Protein AF-A0ABD5DW19-F1 (afdb_monomer_lite)

Structure (mmCIF, N/CA/C/O backbone):
data_AF-A0ABD5DW19-F1
#
_entry.id   AF-A0ABD5DW19-F1
#
loop_
_atom_site.group_PDB
_atom_site.id
_atom_site.type_symbol
_atom_site.label_atom_id
_atom_site.label_alt_id
_atom_site.label_comp_id
_atom_site.label_asym_id
_atom_site.label_entity_id
_atom_site.label_seq_id
_atom_site.pdbx_PDB_ins_code
_atom_site.Cartn_x
_atom_site.Cartn_y
_atom_site.Cartn_z
_atom_site.occupancy
_atom_site.B_iso_or_equiv
_atom_site.auth_seq_id
_atom_site.auth_comp_id
_atom_site.auth_asym_id
_atom_site.auth_atom_id
_atom_site.pdbx_PDB_model_num
ATOM 1 N N . CYS A 1 1 ? 13.310 -5.396 -9.325 1.00 77.25 1 CYS A N 1
ATOM 2 C CA . CYS A 1 1 ? 13.381 -4.664 -10.601 1.00 77.25 1 CYS A CA 1
ATOM 3 C C . CYS A 1 1 ? 14.390 -5.355 -11.491 1.00 77.25 1 CYS A C 1
ATOM 5 O O . CYS A 1 1 ? 15.310 -5.985 -10.970 1.00 77.25 1 CYS A O 1
ATOM 7 N N . TRP A 1 2 ? 14.217 -5.243 -12.798 1.00 86.06 2 TRP A N 1
ATOM 8 C CA . TRP A 1 2 ? 15.167 -5.747 -13.780 1.00 86.06 2 TRP A CA 1
ATOM 9 C C . TRP A 1 2 ? 15.192 -4.822 -14.996 1.00 86.06 2 TRP A C 1
ATOM 11 O O . TRP A 1 2 ? 14.394 -3.890 -15.103 1.00 86.06 2 TRP A O 1
ATOM 21 N N . ILE A 1 3 ? 16.166 -5.058 -15.866 1.00 80.81 3 ILE A N 1
ATOM 22 C CA . ILE A 1 3 ? 16.292 -4.385 -17.154 1.00 80.81 3 ILE A CA 1
ATOM 23 C C . ILE A 1 3 ? 15.843 -5.396 -18.201 1.00 80.81 3 ILE A C 1
ATOM 25 O O . ILE A 1 3 ? 16.387 -6.498 -18.255 1.00 80.81 3 ILE A O 1
ATOM 29 N N . ASP A 1 4 ? 14.820 -5.044 -18.973 1.00 83.88 4 ASP A N 1
ATOM 30 C CA . ASP A 1 4 ? 14.347 -5.850 -20.093 1.00 83.88 4 ASP A CA 1
ATOM 31 C C . ASP A 1 4 ? 15.061 -5.427 -21.388 1.00 83.88 4 ASP A C 1
ATOM 33 O O . ASP A 1 4 ? 14.942 -4.282 -21.838 1.00 83.88 4 ASP A O 1
ATOM 37 N N . ASP A 1 5 ? 15.807 -6.356 -21.987 1.00 81.44 5 ASP A N 1
ATOM 38 C CA . ASP A 1 5 ? 16.573 -6.145 -23.222 1.00 81.44 5 ASP A CA 1
ATOM 39 C C . ASP A 1 5 ? 15.682 -6.003 -24.470 1.00 81.44 5 ASP A C 1
ATOM 41 O O . ASP A 1 5 ? 16.133 -5.505 -25.501 1.00 81.44 5 ASP A O 1
ATOM 45 N N . SER A 1 6 ? 14.414 -6.423 -24.399 1.00 83.00 6 SER A N 1
ATOM 46 C CA . SER A 1 6 ? 13.440 -6.223 -25.478 1.00 83.00 6 SER A CA 1
ATOM 47 C C . SER A 1 6 ? 12.915 -4.787 -25.533 1.00 83.00 6 SER A C 1
ATOM 49 O O . SER A 1 6 ? 12.555 -4.302 -26.606 1.00 83.00 6 SER A O 1
ATOM 51 N N . VAL A 1 7 ? 12.909 -4.095 -24.389 1.00 81.19 7 VAL A N 1
ATOM 52 C CA . VAL A 1 7 ? 12.466 -2.698 -24.252 1.00 81.19 7 VAL A CA 1
ATOM 53 C C . VAL A 1 7 ? 13.650 -1.729 -24.331 1.00 81.19 7 VAL A C 1
ATOM 55 O O . VAL A 1 7 ? 13.499 -0.597 -24.790 1.00 81.19 7 VAL A O 1
ATOM 58 N N . ASN A 1 8 ? 14.838 -2.174 -23.919 1.00 85.75 8 ASN A N 1
ATOM 59 C CA . ASN A 1 8 ? 16.076 -1.395 -23.931 1.00 85.75 8 ASN A CA 1
ATOM 60 C C . ASN A 1 8 ? 16.988 -1.798 -25.098 1.00 85.75 8 ASN A C 1
ATOM 62 O O . ASN A 1 8 ? 18.117 -2.257 -24.911 1.00 85.75 8 ASN A O 1
ATOM 66 N N . ASP A 1 9 ? 16.492 -1.621 -26.321 1.00 87.31 9 ASP A N 1
ATOM 67 C CA . ASP A 1 9 ? 17.271 -1.872 -27.528 1.00 87.31 9 ASP A CA 1
ATOM 68 C C . ASP A 1 9 ? 18.399 -0.836 -27.747 1.00 87.31 9 ASP A C 1
ATOM 70 O O . ASP A 1 9 ? 18.532 0.195 -27.079 1.00 87.31 9 ASP A O 1
ATOM 74 N N . LYS A 1 10 ? 19.267 -1.102 -28.726 1.00 86.88 10 LYS A N 1
ATOM 75 C CA . LYS A 1 10 ? 20.451 -0.268 -28.980 1.00 86.88 10 LYS A CA 1
ATOM 76 C C . LYS A 1 10 ? 20.098 1.176 -29.350 1.00 86.88 10 LYS A C 1
ATOM 78 O O . LYS A 1 10 ? 20.887 2.081 -29.069 1.00 86.88 10 LYS A O 1
ATOM 83 N N . ASP A 1 11 ? 18.964 1.391 -30.005 1.00 87.12 11 ASP A N 1
ATOM 84 C CA . ASP A 1 11 ? 18.567 2.706 -30.498 1.00 87.12 11 ASP A CA 1
ATOM 85 C C . ASP A 1 11 ? 17.924 3.553 -29.389 1.00 87.12 11 ASP A C 1
ATOM 87 O O . ASP A 1 11 ? 18.236 4.742 -29.276 1.00 87.12 11 ASP A O 1
ATOM 91 N N . THR A 1 12 ? 17.135 2.948 -28.494 1.00 84.88 12 THR A N 1
ATOM 92 C CA . THR A 1 12 ? 16.605 3.611 -27.287 1.00 84.88 12 THR 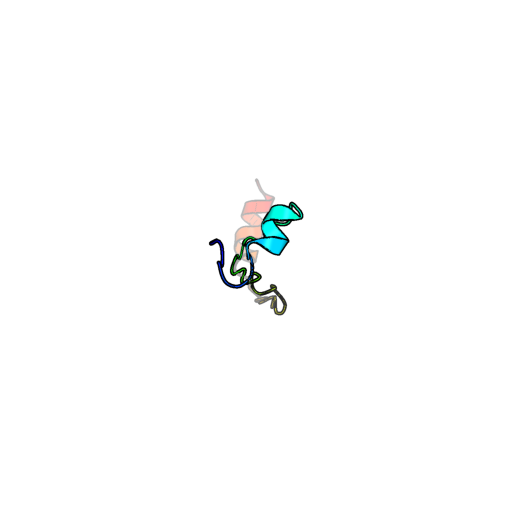A CA 1
ATOM 93 C C . THR A 1 12 ? 17.710 4.002 -26.306 1.00 84.88 12 THR A C 1
ATOM 95 O O . THR A 1 12 ? 17.737 5.147 -25.842 1.00 84.88 12 THR A O 1
ATOM 98 N N . LEU A 1 13 ? 18.684 3.115 -26.077 1.00 84.31 13 LEU A N 1
ATOM 99 C CA . LEU A 1 13 ? 19.835 3.397 -25.215 1.00 84.31 13 LEU A CA 1
ATOM 100 C C . LEU A 1 13 ? 20.724 4.513 -25.780 1.00 84.31 13 LEU A C 1
ATOM 102 O O . LEU A 1 13 ? 21.155 5.401 -25.044 1.00 84.31 13 LEU A O 1
ATOM 106 N N . LYS A 1 14 ? 20.964 4.529 -27.098 1.00 86.00 14 LYS A N 1
ATOM 107 C CA . LYS A 1 14 ? 21.697 5.624 -27.764 1.00 86.00 14 LYS A CA 1
ATOM 108 C C . LYS A 1 14 ? 20.974 6.963 -27.676 1.00 86.00 14 LYS A C 1
ATOM 110 O O . LYS A 1 14 ? 21.628 8.000 -27.616 1.00 86.00 14 LYS A O 1
ATOM 115 N N . ALA A 1 15 ? 19.645 6.943 -27.664 1.00 88.00 15 ALA A N 1
ATOM 116 C CA . ALA A 1 15 ? 18.826 8.128 -27.452 1.00 88.00 15 ALA A CA 1
ATOM 117 C C . ALA A 1 15 ? 18.779 8.573 -25.974 1.00 88.00 15 ALA A C 1
ATOM 119 O O . ALA A 1 15 ? 18.078 9.533 -25.654 1.00 88.00 15 ALA A O 1
ATOM 120 N N . GLY A 1 16 ? 19.509 7.894 -25.079 1.00 86.75 16 GLY A N 1
ATOM 121 C CA . GLY A 1 16 ? 19.605 8.234 -23.661 1.00 86.75 16 GLY A CA 1
ATOM 122 C C . GLY A 1 16 ? 18.371 7.852 -22.843 1.00 86.75 16 GLY A C 1
ATOM 123 O O . GLY A 1 16 ? 18.145 8.437 -21.787 1.00 86.75 16 GLY A O 1
ATOM 124 N N . LYS A 1 17 ? 17.552 6.909 -23.322 1.00 82.38 17 LYS A N 1
ATOM 125 C CA . LYS A 1 17 ? 16.362 6.421 -22.613 1.00 82.38 17 LYS A CA 1
ATOM 126 C C . LYS A 1 17 ? 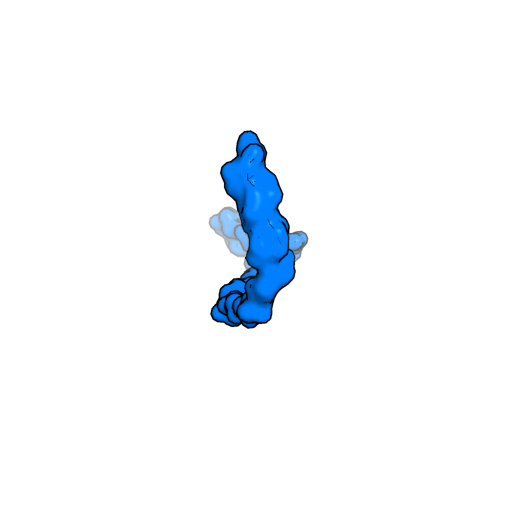16.650 5.042 -22.031 1.00 82.38 17 LYS A C 1
ATOM 128 O O . LYS A 1 17 ? 17.159 4.179 -22.736 1.00 82.38 17 LYS A O 1
ATOM 133 N N . LEU A 1 18 ? 16.317 4.853 -20.757 1.00 86.50 18 LEU A N 1
ATOM 134 C CA . LEU A 1 18 ? 16.458 3.589 -20.039 1.00 86.50 18 LEU A CA 1
ATOM 135 C C . LEU A 1 18 ? 15.165 3.314 -19.276 1.00 86.50 18 LEU A C 1
ATOM 137 O O . LEU A 1 18 ? 14.695 4.167 -18.521 1.00 86.50 18 LEU A O 1
ATOM 141 N N . TRP A 1 19 ? 14.626 2.118 -19.464 1.00 85.75 19 TRP A N 1
ATOM 142 C CA . TRP A 1 19 ? 13.440 1.622 -18.783 1.00 85.75 19 TRP A CA 1
ATOM 143 C C . TRP A 1 19 ? 13.853 0.589 -17.739 1.00 85.75 19 TRP A C 1
ATOM 145 O O . TRP A 1 19 ? 14.668 -0.292 -18.016 1.00 85.75 19 TRP A O 1
ATOM 155 N N . ILE A 1 20 ? 13.310 0.725 -16.531 1.00 88.81 20 ILE A N 1
ATOM 156 C CA . ILE A 1 20 ? 13.526 -0.212 -15.429 1.00 88.81 20 ILE A CA 1
ATOM 157 C C . ILE A 1 20 ? 12.168 -0.767 -15.044 1.00 88.81 20 ILE A C 1
ATOM 159 O O . ILE A 1 20 ? 11.305 -0.028 -14.564 1.00 88.81 20 ILE A O 1
ATOM 163 N N . ASP A 1 21 ? 12.013 -2.070 -15.218 1.00 87.12 21 ASP A N 1
ATOM 164 C CA . ASP A 1 21 ? 10.779 -2.761 -14.907 1.00 87.12 21 ASP A CA 1
ATOM 165 C C . ASP A 1 21 ? 10.730 -3.107 -13.421 1.00 87.12 21 ASP A C 1
ATOM 167 O O . ASP A 1 21 ? 11.699 -3.581 -12.804 1.00 87.12 21 ASP A O 1
ATOM 171 N N . TYR A 1 22 ? 9.584 -2.818 -12.815 1.00 82.62 22 TYR A N 1
ATOM 172 C CA . TYR A 1 22 ? 9.325 -3.078 -11.411 1.00 82.62 22 TYR A CA 1
ATOM 173 C C . TYR A 1 22 ? 7.865 -3.468 -11.217 1.00 82.62 22 TYR A C 1
ATOM 175 O O . TYR A 1 22 ? 6.967 -2.636 -11.343 1.00 82.62 22 TYR A O 1
ATOM 183 N N . ASP A 1 23 ? 7.647 -4.728 -10.854 1.00 83.12 23 ASP A N 1
ATOM 184 C CA . ASP A 1 23 ? 6.334 -5.191 -10.432 1.00 83.12 23 ASP A CA 1
ATOM 185 C C . ASP A 1 23 ? 5.947 -4.518 -9.115 1.00 83.12 23 ASP A C 1
ATOM 187 O O . ASP A 1 23 ? 6.585 -4.706 -8.076 1.00 83.12 23 ASP A O 1
ATOM 191 N N . TYR A 1 24 ? 4.875 -3.733 -9.166 1.00 78.31 24 TYR A N 1
ATOM 192 C CA . TYR A 1 24 ? 4.276 -3.090 -8.008 1.00 78.31 24 TYR 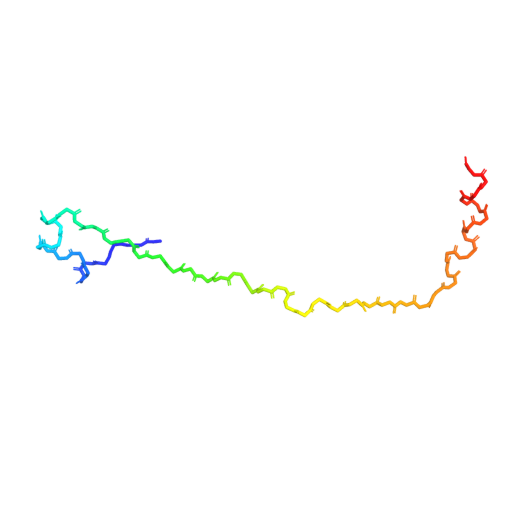A CA 1
ATOM 193 C C . TYR A 1 24 ? 2.841 -3.578 -7.834 1.00 78.31 24 TYR A C 1
ATOM 195 O O . TYR A 1 24 ? 1.975 -3.324 -8.671 1.00 78.31 24 TYR A O 1
ATOM 203 N N . THR A 1 25 ? 2.573 -4.245 -6.715 1.00 76.00 25 THR A N 1
ATOM 204 C CA . THR A 1 25 ? 1.210 -4.538 -6.272 1.00 76.00 25 THR A CA 1
ATOM 205 C C . THR A 1 25 ? 0.783 -3.462 -5.274 1.00 76.00 25 THR A C 1
ATOM 207 O O . THR A 1 25 ? 1.357 -3.414 -4.178 1.00 76.00 25 THR A O 1
ATOM 210 N N . PRO A 1 26 ? -0.193 -2.594 -5.603 1.00 78.88 26 PRO A N 1
ATOM 211 C CA . PRO A 1 26 ? -0.703 -1.633 -4.637 1.00 78.88 26 PRO A CA 1
ATOM 212 C C . PRO A 1 26 ? -1.272 -2.373 -3.427 1.00 78.88 26 PRO A C 1
ATOM 214 O O . PRO A 1 26 ? -1.921 -3.413 -3.563 1.00 78.88 26 PRO A O 1
ATOM 217 N N . VAL A 1 27 ? -1.011 -1.844 -2.231 1.00 79.00 27 VAL A N 1
ATOM 218 C CA . VAL A 1 27 ? -1.582 -2.401 -1.001 1.00 79.00 27 VAL A CA 1
ATOM 219 C C . VAL A 1 27 ? -3.107 -2.298 -1.102 1.00 79.00 27 VAL A C 1
ATOM 221 O O . VAL A 1 27 ? -3.595 -1.212 -1.429 1.00 79.00 27 VAL A O 1
ATOM 224 N N . PRO A 1 28 ? -3.860 -3.383 -0.832 1.00 79.88 28 PRO A N 1
ATOM 225 C CA . PRO A 1 28 ? -5.312 -3.339 -0.872 1.00 79.88 28 PRO A CA 1
ATOM 226 C C . PRO A 1 28 ? -5.831 -2.197 0.012 1.00 79.88 28 PRO A C 1
ATOM 228 O O . PRO A 1 28 ? -5.457 -2.126 1.190 1.00 79.88 28 PRO A O 1
ATOM 231 N N . PRO A 1 29 ? -6.6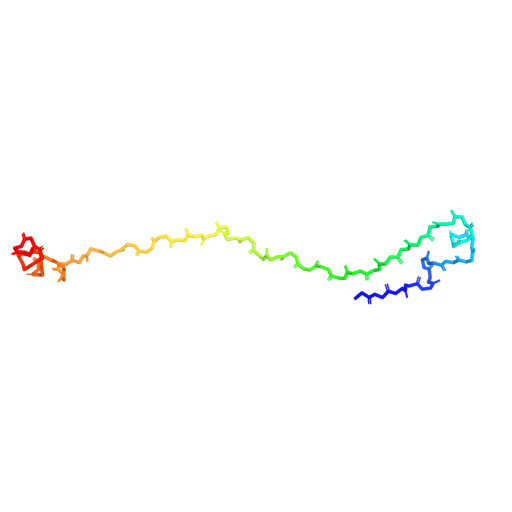48 -1.284 -0.531 1.00 75.12 29 PRO A N 1
ATOM 232 C CA . PRO A 1 29 ? -7.198 -0.185 0.245 1.00 75.12 29 PRO A CA 1
ATOM 233 C C . PRO A 1 29 ? -8.117 -0.720 1.349 1.00 75.12 29 PRO A C 1
ATOM 235 O O . PRO A 1 29 ? -8.799 -1.735 1.197 1.00 75.12 29 PRO A O 1
ATOM 238 N N . LEU A 1 30 ? -8.149 -0.024 2.485 1.00 75.06 30 LEU A N 1
ATOM 239 C CA . LEU A 1 30 ? -8.996 -0.375 3.626 1.00 75.06 30 LEU A CA 1
ATOM 240 C C . LEU A 1 30 ? -10.456 0.063 3.382 1.00 75.06 30 LEU A C 1
ATOM 242 O O . LEU A 1 30 ? -11.009 0.862 4.131 1.00 75.06 30 LEU A O 1
ATOM 246 N N . GLU A 1 31 ? -11.066 -0.429 2.303 1.00 79.19 31 GLU A N 1
ATOM 247 C CA . GLU A 1 31 ? -12.382 0.010 1.805 1.00 79.19 31 GLU A CA 1
ATOM 248 C C . GLU A 1 31 ? -13.533 -0.359 2.744 1.00 79.19 31 GLU A C 1
ATOM 250 O O . GLU A 1 31 ? -14.501 0.385 2.864 1.00 79.19 31 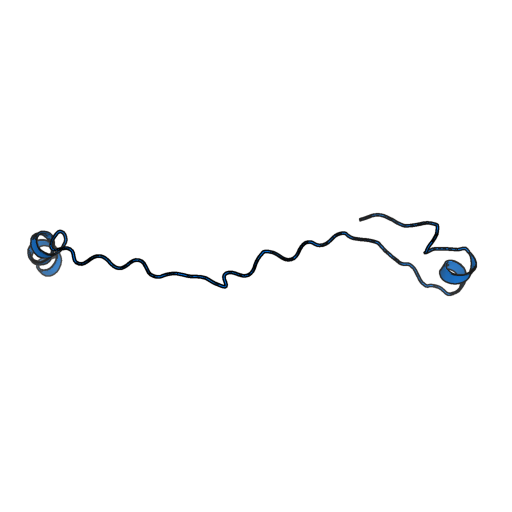GLU A O 1
ATOM 255 N N . ASN A 1 32 ? -13.420 -1.489 3.445 1.00 76.44 32 ASN A N 1
ATOM 256 C CA . ASN A 1 32 ? -14.469 -2.014 4.316 1.00 76.44 32 ASN A CA 1
ATOM 257 C C . ASN A 1 32 ? -14.024 -2.052 5.781 1.00 76.44 32 ASN A C 1
ATOM 259 O O . ASN A 1 32 ? -13.945 -3.112 6.407 1.00 76.44 32 ASN A O 1
ATOM 263 N N . LEU A 1 33 ? -13.746 -0.879 6.351 1.00 79.94 33 LEU A N 1
ATOM 264 C CA . LEU A 1 33 ? -13.567 -0.748 7.794 1.00 79.94 33 LEU A CA 1
ATOM 265 C C . LEU A 1 33 ? -14.931 -0.821 8.497 1.00 79.94 33 LEU A C 1
ATOM 267 O O . LEU A 1 33 ? -15.673 0.157 8.556 1.00 79.94 33 LEU A O 1
ATOM 271 N N . MET A 1 34 ? -15.261 -1.985 9.055 1.00 86.44 34 MET A N 1
ATOM 272 C CA . MET A 1 34 ? -16.493 -2.171 9.823 1.00 86.44 34 MET A CA 1
ATOM 273 C C . MET A 1 34 ? -16.258 -1.959 11.319 1.00 86.44 34 MET A C 1
ATOM 275 O O . MET A 1 34 ? -15.463 -2.656 11.952 1.00 86.44 34 MET A O 1
ATOM 279 N N . LEU A 1 35 ? -17.007 -1.031 11.913 1.00 87.19 35 LEU A N 1
ATOM 280 C CA . LEU A 1 35 ? -17.007 -0.822 13.356 1.00 87.19 35 LEU A CA 1
ATOM 281 C C . LEU A 1 35 ? -17.876 -1.887 14.041 1.00 87.19 35 LEU A C 1
ATOM 283 O O . LEU A 1 35 ? -19.098 -1.894 13.905 1.00 87.19 35 LEU A O 1
ATOM 287 N N . ARG A 1 36 ? -17.257 -2.771 14.831 1.00 85.12 36 ARG A N 1
ATOM 288 C CA . ARG A 1 36 ? -17.985 -3.734 15.670 1.00 85.12 36 ARG A CA 1
ATOM 289 C C . ARG A 1 36 ? -18.188 -3.174 17.074 1.00 85.12 36 ARG A C 1
ATOM 291 O O . ARG A 1 36 ? -17.349 -3.362 17.952 1.00 85.12 36 ARG A O 1
ATOM 298 N N . GLN A 1 37 ? -19.325 -2.526 17.295 1.00 88.44 37 GLN A N 1
ATOM 299 C CA . GLN A 1 37 ? -19.720 -2.060 18.625 1.00 88.44 37 GLN A CA 1
ATOM 300 C C . GLN A 1 37 ? -20.402 -3.186 19.407 1.00 88.44 37 GLN A C 1
ATOM 302 O O . GLN A 1 37 ? -21.112 -4.021 18.846 1.00 88.44 37 GLN A O 1
ATOM 307 N N . ARG A 1 38 ? -20.168 -3.226 20.719 1.00 90.56 38 ARG A N 1
ATOM 308 C CA . ARG A 1 38 ? -20.867 -4.116 21.650 1.00 90.56 38 ARG A CA 1
ATOM 309 C C . ARG A 1 38 ? -21.405 -3.271 22.792 1.00 90.56 38 ARG A C 1
ATOM 311 O O . ARG A 1 38 ? -20.649 -2.499 23.375 1.00 90.56 38 ARG A O 1
ATOM 318 N N . ILE A 1 39 ? -22.682 -3.443 23.116 1.00 87.12 39 ILE A N 1
ATOM 319 C CA . ILE A 1 39 ? -23.248 -2.916 24.358 1.00 87.12 39 ILE A CA 1
ATOM 320 C C . ILE A 1 39 ? -22.724 -3.812 25.483 1.00 87.12 39 ILE A C 1
ATOM 322 O O . ILE A 1 39 ? -22.839 -5.034 25.403 1.00 87.12 39 ILE A O 1
ATOM 326 N N . THR A 1 40 ? -22.070 -3.217 26.477 1.00 85.00 40 THR A N 1
ATOM 327 C CA . THR A 1 40 ? -21.466 -3.937 27.601 1.00 85.00 40 THR A CA 1
ATOM 328 C C . THR A 1 40 ? -21.548 -3.095 28.865 1.00 85.00 40 THR A C 1
ATOM 330 O O . THR A 1 40 ? -21.321 -1.887 28.834 1.00 85.00 40 THR A O 1
ATOM 333 N N . ASP A 1 41 ? -21.858 -3.748 29.974 1.00 82.88 41 ASP A N 1
ATOM 334 C CA . ASP A 1 41 ? -21.875 -3.214 31.333 1.00 82.88 41 ASP A CA 1
ATOM 335 C C . ASP A 1 41 ? -20.569 -3.500 32.091 1.00 82.88 41 ASP A C 1
ATOM 337 O O . ASP A 1 41 ? -20.372 -3.010 33.200 1.00 82.88 41 ASP A O 1
ATOM 341 N N . ARG A 1 42 ? -19.624 -4.226 31.475 1.00 79.12 42 ARG A N 1
ATOM 342 C CA . ARG A 1 42 ? -18.329 -4.594 32.072 1.00 79.12 42 ARG A CA 1
ATOM 343 C C . ARG A 1 42 ? -17.588 -3.408 32.690 1.00 79.12 42 ARG A C 1
ATOM 345 O O . ARG A 1 42 ? -16.912 -3.564 33.696 1.00 79.12 42 ARG A O 1
ATOM 352 N N . TYR A 1 43 ? -17.711 -2.235 32.080 1.00 77.19 43 TYR A N 1
ATOM 353 C CA . TYR A 1 43 ? -17.022 -1.025 32.520 1.00 77.19 43 TYR A CA 1
ATOM 354 C C . TYR A 1 43 ? -17.858 -0.152 33.462 1.00 77.19 43 TYR A C 1
ATOM 356 O O . TYR A 1 43 ? -17.317 0.795 34.023 1.00 77.19 43 TYR A O 1
ATOM 364 N N . LEU A 1 44 ? -19.148 -0.457 33.661 1.00 76.62 44 LEU A N 1
ATOM 365 C CA . LEU A 1 44 ? -19.981 0.238 34.648 1.00 76.62 44 LEU A CA 1
ATOM 366 C C . LEU A 1 44 ? -19.525 -0.079 36.074 1.00 76.62 44 LEU A C 1
ATOM 368 O O . LEU A 1 44 ? -19.535 0.805 36.922 1.00 76.62 44 LEU A O 1
ATOM 372 N N . VAL A 1 45 ? -19.070 -1.308 36.330 1.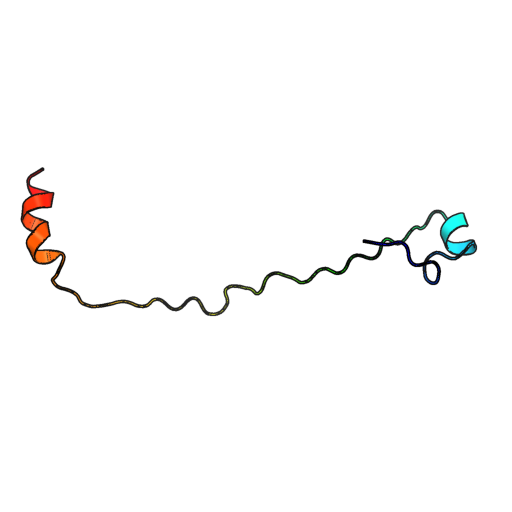00 74.75 45 VAL A N 1
ATOM 373 C CA . VAL A 1 45 ? -18.590 -1.720 37.659 1.00 74.75 45 VAL A CA 1
ATOM 374 C C . VAL A 1 45 ? -17.274 -1.013 38.019 1.00 74.75 45 VAL A C 1
ATOM 376 O O . VAL A 1 45 ? -17.132 -0.500 39.127 1.00 74.75 45 VAL A O 1
ATOM 379 N N . ASP A 1 46 ? -16.351 -0.896 37.058 1.00 70.31 46 ASP A N 1
ATOM 380 C CA . ASP A 1 46 ? -15.058 -0.213 37.235 1.00 70.31 46 ASP A CA 1
ATOM 381 C C . ASP A 1 46 ? -15.155 1.326 37.188 1.00 70.31 46 ASP A C 1
ATOM 383 O O . ASP A 1 46 ? -14.189 2.024 37.514 1.00 70.31 46 ASP A O 1
ATOM 387 N N . PHE A 1 47 ? -16.299 1.882 36.770 1.00 72.12 47 PHE A N 1
ATOM 388 C CA . PHE A 1 47 ? -16.488 3.327 36.614 1.00 72.12 47 PHE A CA 1
ATOM 389 C C . PHE A 1 47 ? -16.282 4.072 37.938 1.00 72.12 47 PHE A C 1
ATOM 391 O O . PHE A 1 47 ? -15.518 5.033 38.006 1.00 72.12 47 PHE A O 1
ATOM 398 N N . THR A 1 48 ? -16.894 3.580 39.013 1.00 71.25 48 THR A N 1
ATOM 399 C CA . THR A 1 48 ? -16.815 4.171 40.358 1.00 71.25 48 THR A CA 1
ATOM 400 C C . THR A 1 48 ? -15.384 4.216 40.897 1.00 71.25 48 THR A C 1
ATOM 402 O O . THR A 1 48 ? -14.964 5.214 41.482 1.00 71.25 48 THR A O 1
ATOM 405 N N . THR A 1 49 ? -14.607 3.159 40.655 1.00 74.81 49 THR A N 1
ATOM 406 C CA . THR A 1 49 ? -13.205 3.061 41.081 1.00 74.81 49 THR A CA 1
ATOM 407 C C . THR A 1 49 ? -12.304 4.017 40.298 1.00 74.81 49 THR A C 1
ATOM 409 O O . THR A 1 49 ? -11.374 4.575 40.869 1.00 74.81 49 THR A O 1
ATOM 412 N N . ARG A 1 50 ? -12.590 4.258 39.010 1.00 73.06 50 ARG A N 1
ATOM 413 C CA . ARG A 1 50 ? -11.817 5.174 38.152 1.00 73.06 50 ARG A CA 1
ATOM 414 C C . ARG A 1 50 ? -12.125 6.657 38.357 1.00 73.06 50 ARG A C 1
ATOM 416 O O . ARG A 1 50 ? -11.260 7.474 38.087 1.00 73.06 50 ARG A O 1
ATOM 423 N N . VAL A 1 51 ? -13.332 7.004 38.803 1.00 76.75 51 VAL A N 1
ATOM 424 C CA . VAL A 1 51 ? -13.724 8.397 39.112 1.00 76.75 51 VAL A CA 1
ATOM 425 C C . VAL A 1 51 ? -13.134 8.878 40.443 1.00 76.75 51 VAL A C 1
ATOM 427 O O . VAL A 1 51 ? -13.027 10.077 40.675 1.00 76.75 51 VAL A O 1
ATOM 430 N N . SER A 1 52 ? -12.751 7.945 41.314 1.00 67.38 52 SER A N 1
ATOM 431 C CA . SER A 1 52 ? -12.270 8.229 42.671 1.00 67.38 52 SER A CA 1
ATOM 432 C C . SER A 1 52 ? -10.736 8.318 42.784 1.00 67.38 52 SER A C 1
ATOM 434 O O . SER A 1 52 ? -10.233 8.441 43.900 1.00 67.38 52 SER A O 1
ATOM 436 N N . ALA A 1 53 ? -10.008 8.209 41.665 1.00 55.28 53 ALA A N 1
ATOM 437 C CA . ALA A 1 53 ? -8.546 8.316 41.563 1.00 55.28 53 ALA A CA 1
ATOM 438 C C . ALA A 1 53 ? -8.139 9.692 41.023 1.00 55.28 53 ALA A C 1
ATOM 440 O O . ALA A 1 53 ? -7.112 10.220 41.502 1.00 55.28 53 ALA A O 1
#

Radius of gyration: 29.37 Å; chains: 1; bounding box: 45×15×73 Å

pLDDT: mean 80.87, std 6.49, range [55.28, 90.56]

Sequence (53 aa):
CWIDDSVNDKDTLKAGKLWIDYDYTPVPPLENLMLRQRITDRYLVDFTTRVSA

Foldseek 3Di:
DAFDCVVVDPVCVVVVHGDDDDDDDPDPDPPDDDDDDDDDCPCVVVVVVVVVD

InterPro domains:
  IPR052042 Tail sheath structural protein [PTHR35861] (1-46)

Secondary structure (DSSP, 8-state):
-B--TTTS-HHHHHTT----B----PPPP-TT---------HHHHHHHHHHT-

Organism: Acinetobacter baumannii (NCBI:txid470)